Protein AF-A0A9X3L8E5-F1 (afdb_monomer)

Mean predicted aligned error: 10.21 Å

Foldseek 3Di:
DPPQDWDKDKDFDADPVRHTPDIDMDTDRDLAPPCVLVVLVVVLVCCVPPPCVVCVVVVNNVVSVVVNVVSVVQSVVCSVVSDNDPPPDDD

Organism: NCBI:txid126157

Solvent-accessible surface area (backbone atoms only — not comparable to full-atom values): 5632 Å² total; per-residue (Å²): 130,90,72,64,60,77,43,75,54,73,51,74,42,60,48,100,86,68,46,81,76,45,75,52,75,45,75,44,62,50,86,35,96,82,41,56,55,52,51,53,51,44,52,53,50,46,45,66,71,65,41,49,64,56,31,54,76,69,77,34,53,66,62,53,50,53,53,49,53,53,52,54,50,48,47,55,51,27,69,73,67,68,45,83,77,72,73,87,83,85,127

Radius of gyration: 15.52 Å; Cα contacts (8 Å, |Δi|>4): 80; chains: 1; bounding box: 40×32×42 Å

Nearest PDB structures (foldseek):
  8rha-assembly1_A  TM=4.974E-01  e=4.699E+00  Homo sapiens
  7slt-assembly1_C  TM=4.125E-01  e=5.016E+00  Locusta migratoria

Secondary structure (DSSP, 8-state):
---PPPEEEEEEEE-TT--EEEEEEEEE--SSTTSHHHHHHHHHHHIIIIIHHHHHHTT-HHHHHHHHHHHHHHHHHHHHHSS----TT--

pLDDT: mean 74.62, std 13.02, range [37.72, 92.56]

Structure (mmCIF, N/CA/C/O backbone):
data_AF-A0A9X3L8E5-F1
#
_entry.id   AF-A0A9X3L8E5-F1
#
loop_
_atom_site.group_PDB
_atom_site.id
_atom_site.type_symbol
_atom_site.label_atom_id
_atom_site.label_alt_id
_atom_site.label_comp_id
_atom_site.label_asym_id
_atom_site.label_entity_id
_atom_site.label_seq_id
_atom_site.pdbx_PDB_ins_code
_atom_site.Cartn_x
_atom_site.Cartn_y
_atom_site.Cartn_z
_atom_site.occupancy
_atom_site.B_iso_or_equiv
_atom_site.auth_seq_id
_atom_site.auth_comp_id
_atom_site.auth_asym_id
_atom_site.auth_atom_id
_atom_site.pdbx_PDB_model_num
ATOM 1 N N . MET A 1 1 ? 18.925 7.697 -21.624 1.00 39.28 1 MET A N 1
ATOM 2 C CA . MET A 1 1 ? 18.230 7.837 -20.331 1.00 39.28 1 MET A CA 1
ATOM 3 C C . MET A 1 1 ? 16.900 7.145 -20.490 1.00 39.28 1 MET A C 1
ATOM 5 O O . MET A 1 1 ? 16.086 7.636 -21.262 1.00 39.28 1 MET A O 1
ATOM 9 N N . GLU A 1 2 ? 16.717 5.994 -19.854 1.00 50.44 2 GLU A N 1
ATOM 10 C CA . GLU A 1 2 ? 15.382 5.412 -19.733 1.00 50.44 2 GLU A CA 1
ATOM 11 C C . GLU A 1 2 ? 14.591 6.306 -18.785 1.00 50.44 2 GLU A C 1
ATOM 13 O O . GLU A 1 2 ? 14.898 6.438 -17.602 1.00 50.44 2 GLU A O 1
ATOM 18 N N . ILE A 1 3 ? 13.648 7.049 -19.352 1.00 56.00 3 ILE A N 1
ATOM 19 C CA . ILE A 1 3 ? 12.671 7.785 -18.570 1.00 56.00 3 ILE A CA 1
ATOM 20 C C . ILE A 1 3 ? 11.556 6.776 -18.347 1.00 56.00 3 ILE A C 1
ATOM 22 O O . ILE A 1 3 ? 10.715 6.620 -19.231 1.00 56.00 3 ILE A O 1
ATOM 26 N N . ASN A 1 4 ? 11.567 6.071 -17.212 1.00 61.53 4 ASN A N 1
ATOM 27 C CA . ASN A 1 4 ? 10.420 5.240 -16.851 1.00 61.53 4 ASN A CA 1
ATOM 28 C C . ASN A 1 4 ? 9.180 6.148 -16.863 1.00 61.53 4 ASN A C 1
ATOM 30 O O . ASN A 1 4 ? 9.185 7.191 -16.183 1.00 61.53 4 ASN A O 1
ATOM 34 N N . PRO A 1 5 ? 8.173 5.842 -17.699 1.00 78.56 5 PRO A N 1
ATOM 35 C CA . PRO A 1 5 ? 6.988 6.672 -17.809 1.00 78.56 5 PRO A CA 1
ATOM 36 C C . PRO A 1 5 ? 6.281 6.734 -16.454 1.00 78.56 5 PRO A C 1
ATOM 38 O O . PRO A 1 5 ? 6.396 5.833 -15.627 1.00 78.56 5 PRO A O 1
ATOM 41 N N . ILE A 1 6 ? 5.565 7.831 -16.198 1.00 83.62 6 ILE A N 1
ATOM 42 C CA . ILE A 1 6 ? 4.656 7.866 -15.052 1.00 83.62 6 ILE A CA 1
ATOM 43 C C . ILE A 1 6 ? 3.548 6.862 -15.353 1.00 83.62 6 ILE A C 1
ATOM 45 O O . ILE A 1 6 ? 2.810 7.026 -16.324 1.00 83.62 6 ILE A O 1
ATOM 49 N N . GLU A 1 7 ? 3.431 5.848 -14.512 1.00 84.44 7 GLU A N 1
ATOM 50 C CA . GLU A 1 7 ? 2.394 4.838 -14.607 1.00 84.44 7 GLU A CA 1
ATOM 51 C C . GLU A 1 7 ? 1.306 5.082 -13.568 1.00 84.44 7 GLU A C 1
ATOM 53 O O . GLU A 1 7 ? 1.511 5.750 -12.552 1.00 84.44 7 GLU A O 1
ATOM 58 N N . THR A 1 8 ? 0.108 4.585 -13.866 1.00 84.31 8 THR A N 1
ATOM 59 C CA . THR A 1 8 ? -1.065 4.722 -13.002 1.00 84.31 8 THR A CA 1
ATOM 60 C C . THR A 1 8 ? -1.557 3.343 -12.607 1.00 84.31 8 THR A C 1
ATOM 62 O O . THR A 1 8 ? -1.987 2.577 -13.466 1.00 84.31 8 THR A O 1
ATOM 65 N N . PHE A 1 9 ? -1.566 3.058 -11.309 1.00 83.06 9 PHE A N 1
ATOM 66 C CA . PHE A 1 9 ? -2.220 1.878 -10.762 1.00 83.06 9 PHE A CA 1
ATOM 67 C C . PHE A 1 9 ? -3.580 2.278 -10.185 1.00 83.06 9 PHE A C 1
ATOM 69 O O . PHE A 1 9 ? -3.683 3.235 -9.417 1.00 83.06 9 PHE A O 1
ATOM 76 N N . ARG A 1 10 ? -4.633 1.562 -10.585 1.00 85.50 10 ARG A N 1
ATOM 77 C CA . ARG A 1 10 ? -6.004 1.749 -10.094 1.00 85.50 10 ARG A CA 1
ATOM 78 C C . ARG A 1 10 ? -6.421 0.508 -9.327 1.00 85.50 10 ARG A C 1
ATOM 80 O O . ARG A 1 10 ? -6.179 -0.600 -9.799 1.00 85.50 10 ARG A O 1
ATOM 87 N N . PHE A 1 11 ? -7.075 0.701 -8.192 1.00 82.06 11 PHE A N 1
ATOM 88 C CA . PHE A 1 11 ? -7.591 -0.390 -7.376 1.00 82.06 11 PHE A CA 1
ATOM 89 C C . PHE A 1 11 ? -9.032 -0.113 -6.972 1.00 82.06 11 PHE A C 1
ATOM 91 O O . PHE A 1 11 ? -9.417 1.033 -6.736 1.00 82.06 11 PHE A O 1
ATOM 98 N N . ASN A 1 12 ? -9.800 -1.192 -6.874 1.00 86.06 12 ASN A N 1
ATOM 99 C CA . ASN A 1 12 ? -11.165 -1.203 -6.381 1.00 86.06 12 ASN A CA 1
ATOM 100 C C . ASN A 1 12 ? -11.266 -2.289 -5.306 1.00 86.06 12 ASN A C 1
ATOM 102 O O . ASN A 1 12 ? -10.706 -3.372 -5.476 1.00 86.06 12 ASN A O 1
ATOM 106 N N . LEU A 1 13 ? -11.981 -1.997 -4.226 1.00 82.12 13 LEU A N 1
ATOM 107 C CA . LEU A 1 13 ? -12.385 -2.952 -3.205 1.00 82.12 13 LEU A CA 1
ATOM 108 C C . LEU A 1 13 ? -13.900 -3.106 -3.284 1.00 82.12 13 LEU A C 1
ATOM 110 O O . LEU A 1 13 ? -14.633 -2.127 -3.129 1.00 82.12 13 LEU A O 1
ATOM 114 N N . GLU A 1 14 ? -14.351 -4.329 -3.513 1.00 90.00 14 GLU A N 1
ATOM 115 C CA . GLU A 1 14 ? -15.762 -4.701 -3.480 1.00 90.00 14 GLU A CA 1
ATOM 116 C C . GLU A 1 14 ? -16.068 -5.439 -2.167 1.00 90.00 14 GLU A C 1
ATOM 118 O O . GLU A 1 14 ? -15.196 -6.118 -1.622 1.00 90.00 14 GLU A O 1
ATOM 123 N N . ASN A 1 15 ? -17.288 -5.300 -1.640 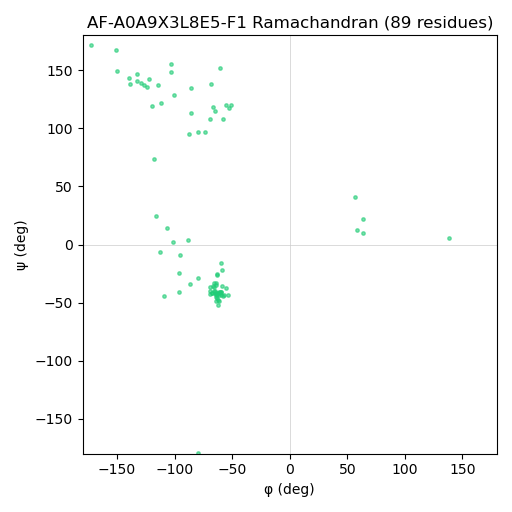1.00 82.94 15 ASN A N 1
ATOM 124 C CA . ASN A 1 15 ? -17.765 -6.121 -0.520 1.00 82.94 15 ASN A CA 1
ATOM 125 C C . ASN A 1 15 ? -18.233 -7.509 -1.001 1.00 82.94 15 ASN A C 1
ATOM 127 O O . ASN A 1 15 ? -18.250 -7.804 -2.196 1.00 82.94 15 ASN A O 1
ATOM 131 N N . ASP A 1 16 ? -18.706 -8.340 -0.069 1.00 92.38 16 ASP A N 1
ATOM 132 C CA . ASP A 1 16 ? -19.251 -9.676 -0.362 1.00 92.38 16 ASP A CA 1
ATOM 133 C C . ASP A 1 16 ? -20.452 -9.655 -1.332 1.00 92.38 16 ASP A C 1
ATOM 135 O O . ASP A 1 16 ? -20.729 -10.645 -2.012 1.00 92.38 16 ASP A O 1
ATOM 139 N N . ASN A 1 17 ? -21.144 -8.516 -1.444 1.00 92.56 17 ASN A N 1
ATOM 140 C CA . ASN A 1 17 ? -22.258 -8.305 -2.370 1.00 92.56 17 ASN A CA 1
ATOM 141 C C . ASN A 1 17 ? -21.811 -7.797 -3.754 1.00 92.56 17 ASN A C 1
ATOM 143 O O . ASN A 1 17 ? -22.666 -7.538 -4.602 1.00 92.56 17 ASN A O 1
ATOM 147 N N . LYS A 1 18 ? -20.498 -7.674 -4.007 1.00 87.12 18 LYS A N 1
ATOM 148 C CA . LYS A 1 18 ? -19.897 -7.069 -5.214 1.00 87.12 18 LYS A CA 1
ATOM 149 C C . LYS A 1 18 ? -20.194 -5.581 -5.392 1.00 87.12 18 LYS A C 1
ATOM 151 O O . LYS A 1 18 ? -20.141 -5.048 -6.500 1.00 87.12 18 LYS A O 1
ATOM 156 N N . GLU A 1 19 ? -20.536 -4.892 -4.313 1.00 89.38 19 GLU A N 1
ATOM 157 C CA . GLU A 1 19 ? -20.706 -3.446 -4.339 1.00 89.38 19 GLU A CA 1
ATOM 158 C C . GLU A 1 19 ? -19.350 -2.786 -4.110 1.00 89.38 19 GLU A C 1
ATOM 160 O O . GLU A 1 19 ? -18.604 -3.174 -3.210 1.00 89.38 19 GLU A O 1
ATOM 165 N N . LEU A 1 20 ? -19.034 -1.773 -4.918 1.00 85.94 20 LEU A N 1
ATOM 166 C CA . LEU A 1 20 ? -17.811 -0.992 -4.775 1.00 85.94 20 LEU A CA 1
ATOM 167 C C . LEU A 1 20 ? -17.827 -0.230 -3.441 1.00 85.94 20 LEU A C 1
ATOM 169 O O . LEU A 1 20 ? -18.635 0.678 -3.254 1.00 85.94 20 LEU A O 1
ATOM 173 N N . VAL A 1 21 ? -16.908 -0.577 -2.540 1.00 83.81 21 VAL A N 1
ATOM 174 C CA . VAL A 1 21 ? -16.740 0.065 -1.225 1.00 83.81 21 VAL A CA 1
ATOM 175 C C . VAL A 1 21 ? -15.658 1.136 -1.277 1.00 83.81 21 VAL A C 1
ATOM 177 O O . VAL A 1 21 ? -15.821 2.212 -0.707 1.00 83.81 21 VAL A O 1
ATOM 180 N N . VAL A 1 22 ? -14.552 0.858 -1.971 1.00 80.88 22 VAL A N 1
ATOM 181 C CA . VAL A 1 22 ? -13.424 1.789 -2.113 1.00 80.88 22 VAL A CA 1
ATOM 182 C C . VAL A 1 22 ? -12.909 1.746 -3.544 1.00 80.88 22 VAL A C 1
ATOM 184 O O . VAL A 1 22 ? -12.750 0.676 -4.119 1.00 80.88 22 VAL A O 1
ATOM 187 N N . SER A 1 23 ? -12.588 2.908 -4.106 1.00 86.12 23 SER A N 1
ATOM 188 C CA . SER A 1 23 ? -11.824 3.022 -5.350 1.00 86.12 23 SER A CA 1
ATOM 189 C C . SER A 1 23 ? -10.714 4.041 -5.177 1.00 86.12 23 SER A C 1
ATOM 191 O O . SER A 1 23 ? -10.944 5.103 -4.594 1.00 86.12 23 SER A O 1
ATOM 193 N N . GLY A 1 24 ? -9.542 3.766 -5.734 1.00 82.00 24 GLY A N 1
ATOM 194 C CA . GLY A 1 24 ? -8.423 4.692 -5.685 1.00 82.00 24 GLY A CA 1
ATOM 195 C C . GLY A 1 24 ? -7.492 4.563 -6.879 1.00 82.00 24 GLY A C 1
ATOM 196 O O . GLY A 1 24 ? -7.550 3.617 -7.668 1.00 82.00 24 GLY A O 1
ATOM 197 N N . GLN A 1 25 ? -6.622 5.559 -7.012 1.00 86.50 25 GLN A N 1
ATOM 198 C CA . GLN A 1 25 ? -5.548 5.548 -7.990 1.00 86.50 25 GLN A CA 1
ATOM 199 C C . GLN A 1 25 ? -4.270 6.118 -7.385 1.00 86.50 25 GLN A C 1
ATOM 201 O O . GLN A 1 25 ? -4.312 7.090 -6.633 1.00 86.50 25 GLN A O 1
ATOM 206 N N . ILE A 1 26 ? -3.137 5.540 -7.767 1.00 82.81 26 ILE A N 1
ATOM 207 C CA . ILE A 1 26 ? -1.807 6.078 -7.495 1.00 82.81 26 ILE A CA 1
ATOM 208 C C . ILE A 1 26 ? -1.079 6.283 -8.819 1.00 82.81 26 ILE A C 1
ATOM 210 O O . ILE A 1 26 ? -1.224 5.492 -9.753 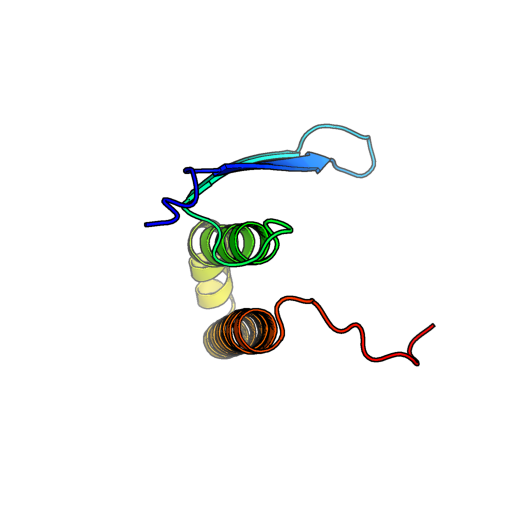1.00 82.81 26 ILE A O 1
ATOM 214 N N . GLN A 1 27 ? -0.308 7.362 -8.899 1.00 84.38 27 GLN A N 1
ATOM 215 C CA . GLN A 1 27 ? 0.535 7.664 -10.046 1.00 84.38 27 GLN A CA 1
ATOM 216 C C . GLN A 1 27 ? 1.970 7.833 -9.583 1.00 84.38 27 GLN A C 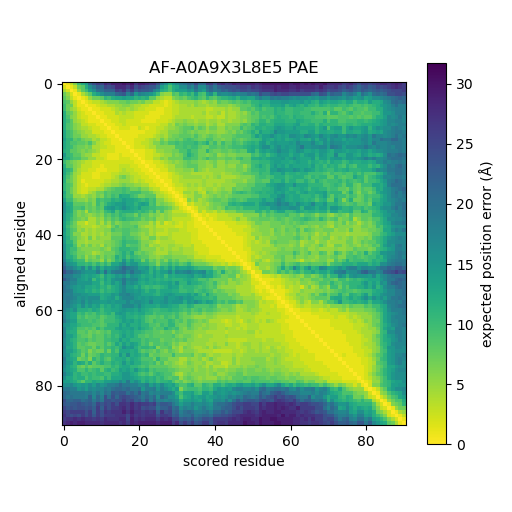1
ATOM 218 O O . GLN A 1 27 ? 2.234 8.506 -8.587 1.00 84.38 27 GLN A O 1
ATOM 223 N N . GLY A 1 28 ? 2.902 7.240 -10.312 1.00 82.75 28 GLY A N 1
ATOM 224 C CA . GLY A 1 28 ? 4.311 7.335 -9.979 1.00 82.75 28 GLY A CA 1
ATOM 225 C C . GLY A 1 28 ? 5.176 6.719 -11.058 1.00 82.75 28 GLY A C 1
ATOM 226 O O . GLY A 1 28 ? 4.681 6.113 -12.001 1.00 82.75 28 GLY A O 1
ATOM 227 N N . LYS A 1 29 ? 6.483 6.904 -10.929 1.00 83.56 29 LYS A N 1
ATOM 228 C CA . LYS A 1 29 ? 7.440 6.204 -11.781 1.00 83.56 29 LYS A CA 1
ATOM 229 C C . LYS A 1 29 ? 7.717 4.856 -11.127 1.00 83.56 29 LYS A C 1
ATOM 231 O O . LYS A 1 29 ? 8.259 4.870 -10.017 1.00 83.56 29 LYS A O 1
ATOM 236 N N . PRO A 1 30 ? 7.313 3.738 -11.741 1.00 75.69 30 PRO A N 1
ATOM 237 C CA . PRO A 1 30 ? 7.644 2.438 -11.206 1.00 75.69 30 PRO A CA 1
ATOM 238 C C . PRO A 1 30 ? 9.143 2.210 -11.337 1.00 75.69 30 PRO A C 1
ATOM 240 O O . PRO A 1 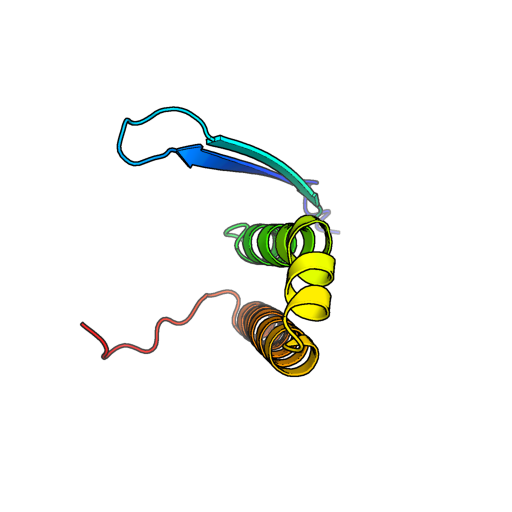30 ? 9.781 2.562 -12.337 1.00 75.69 30 PRO A O 1
ATOM 243 N N . GLU A 1 31 ? 9.698 1.651 -10.276 1.00 74.50 31 GLU A N 1
ATOM 244 C CA . GLU A 1 31 ? 11.084 1.194 -10.252 1.00 74.50 31 GLU A CA 1
ATOM 245 C C . GLU A 1 31 ? 11.177 -0.301 -10.584 1.00 74.50 31 GLU A C 1
ATOM 247 O O . GLU A 1 31 ? 12.278 -0.783 -10.805 1.00 74.50 31 GLU A O 1
ATOM 252 N N . ILE A 1 32 ? 10.036 -1.006 -10.664 1.00 74.12 32 ILE A N 1
ATOM 253 C CA . ILE A 1 32 ? 9.941 -2.446 -10.944 1.00 74.12 32 ILE A CA 1
ATOM 254 C C . ILE A 1 32 ? 8.980 -2.684 -12.132 1.00 74.12 32 ILE A C 1
ATOM 256 O O . ILE A 1 32 ? 7.906 -2.072 -12.159 1.00 74.12 32 ILE A O 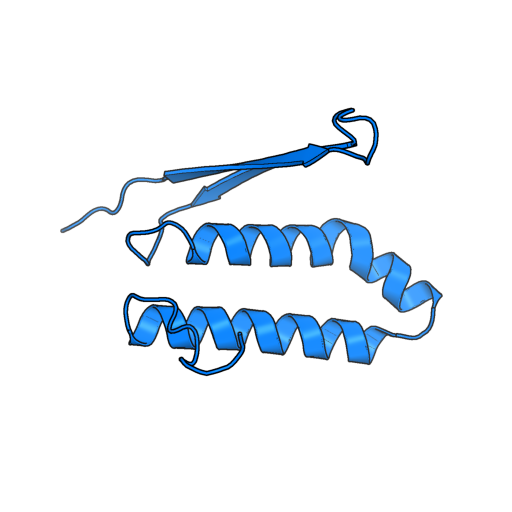1
ATOM 260 N N . PRO A 1 33 ? 9.295 -3.582 -13.093 1.00 66.19 33 PRO A N 1
ATOM 261 C CA . PRO A 1 33 ? 8.525 -3.769 -14.336 1.00 66.19 33 PRO A CA 1
ATOM 262 C C . PRO A 1 33 ? 7.040 -4.168 -14.191 1.00 66.19 33 PRO A C 1
ATOM 264 O O . PRO A 1 33 ? 6.289 -4.071 -15.159 1.00 66.19 33 PRO A O 1
ATOM 267 N N . SER A 1 34 ? 6.597 -4.631 -13.016 1.00 67.19 34 SER A N 1
ATOM 268 C CA . SER A 1 34 ? 5.240 -5.150 -12.754 1.00 67.19 34 SER A CA 1
ATOM 269 C C . SER A 1 34 ? 4.297 -4.175 -12.031 1.00 67.19 34 SER A C 1
ATOM 271 O O . SER A 1 34 ? 3.153 -4.535 -11.724 1.00 67.19 34 SER A O 1
ATOM 273 N N . LEU A 1 35 ? 4.755 -2.951 -11.742 1.00 73.19 35 LEU A N 1
ATOM 274 C CA . LEU A 1 35 ? 4.072 -1.961 -10.892 1.00 73.19 35 LEU A CA 1
ATOM 275 C C . LEU A 1 35 ? 3.892 -2.383 -9.436 1.00 73.19 35 LEU A C 1
ATOM 277 O O . LEU A 1 35 ? 3.162 -1.720 -8.699 1.00 73.19 35 LEU A O 1
ATOM 281 N N . ASP A 1 36 ? 4.511 -3.475 -8.998 1.00 74.19 36 ASP A N 1
ATOM 282 C CA . ASP A 1 36 ? 4.296 -3.968 -7.642 1.00 74.19 36 ASP A CA 1
ATOM 283 C C . ASP A 1 36 ? 4.791 -2.971 -6.587 1.00 74.19 36 ASP A C 1
ATOM 285 O O . ASP A 1 36 ? 4.134 -2.787 -5.564 1.00 74.19 36 ASP A O 1
ATOM 289 N N . ASP A 1 37 ? 5.857 -2.220 -6.874 1.00 73.62 37 ASP A N 1
ATOM 290 C CA . ASP A 1 37 ? 6.295 -1.123 -6.013 1.00 73.62 37 ASP A CA 1
ATOM 291 C C . ASP A 1 37 ? 5.217 -0.033 -5.884 1.00 73.62 37 ASP A C 1
ATOM 293 O O . ASP A 1 37 ? 4.971 0.464 -4.785 1.00 73.62 37 ASP A O 1
ATOM 297 N N . LEU A 1 38 ? 4.523 0.314 -6.975 1.00 80.25 38 LEU A N 1
ATOM 298 C CA . LEU A 1 38 ? 3.392 1.245 -6.945 1.00 80.25 38 LEU A CA 1
ATOM 299 C C . LEU A 1 38 ? 2.193 0.674 -6.177 1.00 80.25 38 LEU A C 1
ATOM 301 O O . LEU A 1 38 ? 1.521 1.434 -5.478 1.00 80.25 38 LEU A O 1
ATOM 305 N N . LYS A 1 39 ? 1.935 -0.638 -6.249 1.00 80.00 39 LYS A N 1
ATOM 306 C CA . LYS A 1 39 ? 0.877 -1.297 -5.462 1.00 80.00 39 LYS A CA 1
ATOM 307 C C . LYS A 1 39 ? 1.169 -1.218 -3.965 1.00 80.00 39 LYS A C 1
ATOM 309 O O . LYS A 1 39 ? 0.307 -0.776 -3.210 1.00 80.00 39 LYS A O 1
ATOM 314 N N . PHE A 1 40 ? 2.384 -1.558 -3.534 1.00 77.94 40 PHE A N 1
ATOM 315 C CA . PHE A 1 40 ? 2.773 -1.439 -2.126 1.00 77.94 40 PHE A CA 1
ATOM 316 C C . PHE A 1 40 ? 2.781 0.018 -1.651 1.00 77.94 40 PHE A C 1
ATOM 318 O O . PHE A 1 40 ? 2.262 0.314 -0.577 1.00 77.94 40 PHE A O 1
ATOM 325 N N . LYS A 1 41 ? 3.257 0.960 -2.479 1.00 80.94 41 LYS A N 1
ATOM 326 C CA . LYS A 1 41 ? 3.149 2.403 -2.195 1.00 80.94 41 LYS A CA 1
ATOM 327 C C . LYS A 1 41 ? 1.686 2.844 -2.024 1.00 80.94 41 LYS A C 1
ATOM 329 O O . LYS A 1 41 ? 1.410 3.689 -1.176 1.00 80.94 41 LYS A O 1
ATOM 334 N N . ALA A 1 42 ? 0.741 2.268 -2.775 1.00 77.94 42 ALA A N 1
ATOM 335 C CA . ALA A 1 42 ? -0.689 2.535 -2.597 1.00 77.94 42 ALA A CA 1
ATOM 336 C C . ALA A 1 42 ? -1.223 2.001 -1.260 1.00 77.94 42 ALA A C 1
ATOM 338 O O . ALA A 1 42 ? -1.979 2.704 -0.592 1.00 77.94 42 ALA A O 1
ATOM 339 N N . ILE A 1 43 ? -0.810 0.798 -0.846 1.00 78.50 43 ILE A N 1
ATOM 340 C CA . ILE A 1 43 ? -1.189 0.209 0.450 1.00 78.50 43 ILE A CA 1
ATOM 341 C C . ILE A 1 43 ? -0.641 1.058 1.606 1.00 78.50 43 ILE A C 1
ATOM 343 O O . ILE A 1 43 ? -1.390 1.410 2.513 1.00 78.50 43 ILE A O 1
ATOM 347 N N . ILE A 1 44 ? 0.629 1.471 1.538 1.00 79.12 44 ILE A N 1
ATOM 348 C CA . ILE A 1 44 ? 1.246 2.367 2.530 1.00 79.12 44 ILE A CA 1
ATOM 349 C C . ILE A 1 44 ? 0.497 3.704 2.604 1.00 79.12 44 ILE A C 1
ATOM 351 O O . ILE A 1 44 ? 0.240 4.216 3.695 1.00 79.12 44 ILE A O 1
ATOM 355 N N . ALA A 1 45 ? 0.131 4.284 1.457 1.00 78.19 45 ALA A N 1
ATOM 356 C CA . ALA A 1 45 ? -0.636 5.527 1.419 1.00 78.19 45 ALA A CA 1
ATOM 357 C C . ALA A 1 45 ? -2.025 5.361 2.058 1.00 78.19 45 ALA A C 1
ATOM 359 O O . ALA A 1 45 ? -2.444 6.221 2.832 1.00 78.19 45 ALA A O 1
ATOM 360 N N . LEU A 1 46 ? -2.710 4.246 1.785 1.00 73.12 46 LEU A N 1
ATOM 361 C CA . LEU A 1 46 ? -4.005 3.919 2.384 1.00 73.12 46 LEU A CA 1
ATOM 362 C C . LEU A 1 46 ? -3.908 3.772 3.905 1.00 73.12 46 LEU A C 1
ATOM 364 O O . LEU A 1 46 ? -4.630 4.476 4.612 1.00 73.12 46 LEU A O 1
ATOM 368 N N . LEU A 1 47 ? -2.976 2.951 4.396 1.00 75.00 47 LEU A N 1
ATOM 369 C CA . LEU A 1 47 ? -2.746 2.733 5.828 1.00 75.00 47 LEU A CA 1
ATOM 370 C C . LEU A 1 47 ? -2.434 4.042 6.562 1.00 75.00 47 LEU A C 1
ATOM 372 O O . LEU A 1 47 ? -3.011 4.327 7.610 1.00 75.00 47 LEU A O 1
ATOM 376 N N . ASN A 1 48 ? -1.586 4.890 5.977 1.00 74.75 48 ASN A N 1
ATOM 377 C CA . ASN A 1 48 ? -1.296 6.208 6.539 1.00 74.75 48 ASN A CA 1
ATOM 378 C C . ASN A 1 48 ? -2.508 7.155 6.536 1.00 74.75 48 ASN A C 1
ATOM 380 O O . ASN A 1 48 ? -2.614 7.991 7.431 1.00 74.75 48 ASN A O 1
ATOM 384 N N . SER A 1 49 ? -3.394 7.059 5.539 1.00 69.69 49 SER A N 1
ATOM 385 C CA . SER A 1 49 ? -4.514 7.994 5.355 1.00 69.69 49 SER A CA 1
ATOM 386 C C . SER A 1 49 ? -5.783 7.646 6.137 1.00 69.69 49 SER A C 1
ATOM 388 O O . SER A 1 49 ? -6.488 8.560 6.557 1.00 69.69 49 SER A O 1
ATOM 390 N N . ILE A 1 50 ? -6.080 6.356 6.317 1.00 65.50 50 ILE A N 1
ATOM 391 C CA . ILE A 1 50 ? -7.330 5.882 6.933 1.00 65.50 50 ILE A CA 1
ATOM 392 C C . ILE A 1 50 ? -7.055 5.288 8.316 1.00 65.50 50 ILE A C 1
ATOM 394 O O . ILE A 1 50 ? -7.753 5.618 9.271 1.00 65.50 50 ILE A O 1
ATOM 398 N N . ASP A 1 51 ? -6.008 4.470 8.451 1.00 64.75 51 ASP A N 1
ATOM 399 C CA . ASP A 1 51 ? -5.881 3.575 9.602 1.00 64.75 51 ASP A CA 1
ATOM 400 C C . ASP A 1 51 ? -5.017 4.123 10.737 1.00 64.75 51 ASP A C 1
ATOM 402 O O . ASP A 1 51 ? -5.249 3.763 11.888 1.00 64.75 51 ASP A O 1
ATOM 406 N N . LYS A 1 52 ? -4.073 5.041 10.487 1.00 68.75 52 LYS A N 1
ATOM 407 C CA . LYS A 1 52 ? -3.206 5.563 11.562 1.00 68.75 52 LYS A CA 1
ATOM 408 C C . LYS A 1 52 ? -4.004 6.106 12.754 1.00 68.75 52 LYS A C 1
ATOM 410 O O . LYS A 1 52 ? -3.671 5.837 13.905 1.00 68.75 52 LYS A O 1
ATOM 415 N N . GLN A 1 53 ? -5.072 6.854 12.485 1.00 69.44 53 GLN A N 1
ATOM 416 C CA . GLN A 1 53 ? -5.904 7.435 13.536 1.00 69.44 53 GLN A CA 1
ATOM 417 C C . GLN A 1 53 ? -6.697 6.357 14.290 1.00 69.44 53 GLN A C 1
ATOM 419 O O . GLN A 1 53 ? -6.736 6.377 15.517 1.00 69.44 53 GLN A O 1
ATOM 424 N N . SER A 1 54 ? -7.221 5.355 13.579 1.00 75.00 54 SER A N 1
ATOM 425 C CA . SER A 1 54 ? -7.903 4.207 14.184 1.00 75.00 54 SER A CA 1
ATOM 426 C C . SER A 1 54 ? -6.970 3.335 15.028 1.00 75.00 54 SER A C 1
ATOM 428 O O . SER A 1 54 ? -7.383 2.864 16.082 1.00 75.00 54 SER A O 1
ATOM 430 N N . PHE A 1 55 ? -5.710 3.150 14.622 1.00 74.94 55 PHE A N 1
ATOM 431 C CA . PHE A 1 55 ? -4.705 2.418 15.402 1.00 74.94 55 PHE A CA 1
ATOM 432 C C . PHE A 1 55 ? -4.290 3.167 16.676 1.00 74.94 55 PHE A C 1
ATOM 434 O O . PHE A 1 55 ? -4.104 2.530 17.714 1.00 74.94 55 PHE A O 1
ATOM 441 N N . ILE A 1 56 ? -4.207 4.502 16.631 1.00 74.81 56 ILE A N 1
ATOM 442 C CA . ILE A 1 56 ? -3.981 5.339 17.821 1.00 74.81 56 ILE A CA 1
ATOM 443 C C . ILE A 1 56 ? -5.158 5.214 18.802 1.00 74.81 56 ILE A C 1
ATOM 445 O O . ILE A 1 56 ? -4.943 5.065 20.002 1.00 74.81 56 ILE A O 1
ATOM 449 N N . GLU A 1 57 ? -6.399 5.228 18.308 1.00 80.81 57 GLU A N 1
ATOM 450 C CA . GLU A 1 57 ? -7.608 5.128 19.143 1.00 80.81 57 GLU A CA 1
ATOM 451 C C . GLU A 1 57 ? -7.727 3.799 19.906 1.00 80.81 57 GLU A C 1
ATOM 453 O O . GLU A 1 57 ? -8.351 3.757 20.967 1.00 80.81 57 GLU A O 1
ATOM 458 N N . VAL A 1 58 ? -7.110 2.725 19.401 1.00 85.31 58 VAL A N 1
ATOM 459 C CA . VAL A 1 58 ? -7.101 1.395 20.039 1.00 85.31 58 VAL A CA 1
ATOM 460 C C . VAL A 1 58 ? -5.755 1.018 20.674 1.00 85.31 58 VAL A C 1
ATOM 462 O O . VAL A 1 58 ? -5.557 -0.152 20.997 1.00 85.31 58 VAL A O 1
ATOM 465 N N . ASP A 1 59 ? -4.848 1.985 20.856 1.00 82.81 59 ASP A N 1
ATOM 466 C CA . ASP A 1 59 ? -3.520 1.819 21.477 1.00 82.81 59 ASP A CA 1
ATOM 467 C C . ASP A 1 59 ? -2.632 0.757 20.790 1.00 82.81 59 ASP A C 1
ATOM 469 O O . ASP A 1 59 ? -1.960 -0.059 21.422 1.00 82.81 59 ASP A O 1
ATOM 473 N N . LYS A 1 60 ? -2.656 0.735 19.451 1.00 84.31 60 LYS A N 1
ATOM 474 C CA . LYS A 1 60 ? -1.906 -0.212 18.605 1.00 84.31 60 LYS A CA 1
ATOM 475 C C . LYS A 1 60 ? -0.862 0.459 17.710 1.00 84.31 60 LYS A C 1
ATOM 477 O O . LYS A 1 60 ? -0.481 -0.102 16.687 1.00 84.31 60 LYS A O 1
ATOM 482 N N . ASP A 1 61 ? -0.369 1.634 18.090 1.00 81.44 61 ASP A N 1
ATOM 483 C CA . ASP A 1 61 ? 0.586 2.416 17.286 1.00 81.44 61 ASP A CA 1
ATOM 484 C C . ASP A 1 61 ? 1.857 1.619 16.921 1.00 81.44 61 ASP A C 1
ATOM 486 O O . ASP A 1 61 ? 2.320 1.670 15.784 1.00 81.44 61 ASP A O 1
ATOM 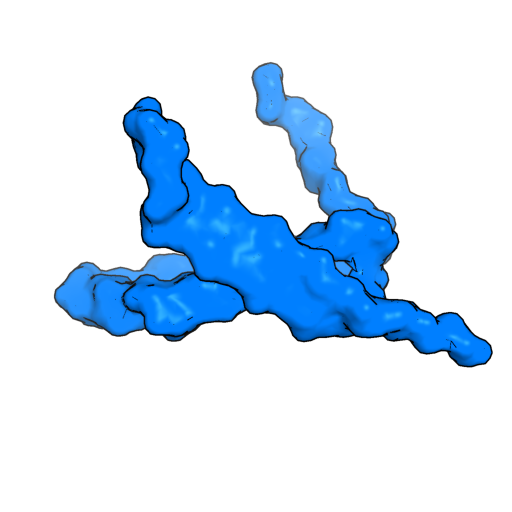490 N N . GLN A 1 62 ? 2.357 0.774 17.832 1.00 82.50 62 GLN A N 1
ATOM 491 C CA . GLN A 1 62 ? 3.499 -0.101 17.541 1.00 82.50 62 GLN A CA 1
ATOM 492 C C . GLN A 1 62 ? 3.183 -1.141 16.457 1.00 82.50 62 GLN A C 1
ATOM 494 O O . GLN A 1 62 ? 3.985 -1.351 15.558 1.00 82.50 62 GLN A O 1
ATOM 499 N N . GLN A 1 63 ? 1.996 -1.755 16.498 1.00 78.88 63 GLN A N 1
ATOM 500 C CA . GLN A 1 63 ? 1.584 -2.731 15.485 1.00 78.88 63 GLN A CA 1
ATOM 501 C C . GLN A 1 63 ? 1.451 -2.072 14.103 1.00 78.88 63 GLN A C 1
ATOM 503 O O . GLN A 1 63 ? 1.761 -2.686 13.086 1.00 78.88 63 GLN A O 1
ATOM 508 N N . PHE A 1 64 ? 1.006 -0.814 14.063 1.00 81.00 64 PHE A N 1
ATOM 509 C CA . PHE A 1 64 ? 0.974 -0.023 12.836 1.00 81.00 64 PHE A CA 1
ATOM 510 C C . PHE A 1 64 ? 2.386 0.234 12.284 1.00 81.00 64 PHE A C 1
ATOM 512 O O . PHE A 1 64 ? 2.612 0.056 11.087 1.00 81.00 64 PHE A O 1
ATOM 519 N N . ALA A 1 65 ? 3.334 0.608 13.150 1.00 81.56 65 ALA A N 1
ATOM 520 C CA . ALA A 1 65 ? 4.733 0.805 12.770 1.00 81.56 65 ALA A CA 1
ATOM 521 C C . ALA A 1 65 ? 5.372 -0.489 12.238 1.00 81.56 65 ALA A C 1
ATOM 523 O O . ALA A 1 65 ? 6.007 -0.459 11.188 1.00 81.56 65 ALA A O 1
ATOM 524 N N . ASP A 1 66 ? 5.126 -1.625 12.895 1.00 82.62 66 ASP A N 1
ATOM 525 C CA . ASP A 1 66 ? 5.650 -2.927 12.471 1.00 82.62 66 ASP A CA 1
ATOM 526 C C . ASP A 1 66 ? 5.150 -3.307 11.062 1.00 82.62 66 ASP A C 1
ATOM 528 O O . ASP A 1 66 ? 5.928 -3.776 10.229 1.00 82.62 66 ASP A O 1
ATOM 532 N N . TYR A 1 67 ? 3.868 -3.057 10.757 1.00 80.81 67 TYR A N 1
ATOM 533 C CA . TYR A 1 67 ? 3.324 -3.297 9.415 1.00 80.81 67 TYR A CA 1
ATOM 534 C C . TYR A 1 67 ? 3.941 -2.386 8.353 1.00 80.81 67 TYR A C 1
ATOM 536 O O . TYR A 1 67 ? 4.199 -2.843 7.237 1.00 80.81 67 TYR A O 1
ATOM 544 N N . LEU A 1 68 ? 4.171 -1.109 8.675 1.00 82.62 68 LEU A N 1
ATOM 545 C CA . LEU A 1 68 ? 4.852 -0.184 7.769 1.00 82.62 68 LEU A CA 1
ATOM 546 C C . LEU A 1 68 ? 6.274 -0.656 7.458 1.00 82.62 68 LEU A C 1
ATOM 548 O O . LEU A 1 68 ? 6.618 -0.768 6.281 1.00 82.62 68 LEU A O 1
ATOM 552 N N . ASP A 1 69 ? 7.047 -1.007 8.485 1.00 83.25 69 ASP A N 1
ATOM 553 C CA . ASP A 1 69 ? 8.418 -1.499 8.332 1.00 83.25 69 ASP A CA 1
ATOM 554 C C . ASP A 1 69 ? 8.473 -2.785 7.486 1.00 83.25 69 ASP A C 1
ATOM 556 O O . ASP A 1 69 ? 9.335 -2.920 6.613 1.00 83.25 69 ASP A O 1
ATOM 560 N N . GLU A 1 70 ? 7.534 -3.720 7.679 1.00 81.38 70 GLU A N 1
ATOM 561 C CA . GLU A 1 70 ? 7.466 -4.959 6.892 1.00 81.38 70 GLU A CA 1
ATOM 562 C C . GLU A 1 70 ? 7.186 -4.685 5.404 1.00 81.38 70 GLU A C 1
ATOM 564 O O . GLU A 1 70 ? 7.835 -5.264 4.522 1.00 81.38 70 GLU A O 1
ATOM 569 N N . MET A 1 71 ? 6.260 -3.771 5.096 1.00 81.00 71 MET A N 1
ATOM 570 C CA . MET A 1 71 ? 5.960 -3.402 3.708 1.00 81.00 71 MET A CA 1
ATOM 571 C C . MET A 1 71 ? 7.111 -2.636 3.055 1.00 81.00 71 MET A C 1
ATOM 573 O O . MET A 1 71 ? 7.450 -2.918 1.905 1.00 81.00 71 MET A O 1
ATOM 577 N N . GLU A 1 72 ? 7.734 -1.689 3.760 1.00 81.88 72 GLU A N 1
ATOM 578 C CA . GLU A 1 72 ? 8.891 -0.949 3.248 1.00 81.88 72 GLU A CA 1
ATOM 579 C C . GLU A 1 72 ? 10.088 -1.876 3.000 1.00 81.88 72 GLU A C 1
ATOM 581 O O . GLU A 1 72 ? 10.721 -1.798 1.941 1.00 81.88 72 GLU A O 1
ATOM 586 N N . GLY A 1 73 ? 10.349 -2.808 3.921 1.00 81.56 73 GLY A N 1
ATOM 587 C CA . GLY A 1 73 ? 11.363 -3.848 3.758 1.00 81.56 73 GLY A CA 1
ATOM 588 C C . GLY A 1 73 ? 11.083 -4.753 2.557 1.00 81.56 73 GLY A C 1
ATOM 589 O O . GLY A 1 73 ? 11.989 -5.047 1.777 1.00 81.56 73 GLY A O 1
ATOM 590 N N . THR A 1 74 ? 9.818 -5.122 2.346 1.00 78.12 74 THR A N 1
ATOM 591 C CA . THR A 1 74 ? 9.394 -5.909 1.180 1.00 78.12 74 THR A CA 1
ATOM 592 C C . THR A 1 74 ? 9.656 -5.158 -0.127 1.00 78.12 74 THR A C 1
ATOM 594 O O . THR A 1 74 ? 10.278 -5.716 -1.028 1.00 78.12 74 THR A O 1
ATOM 597 N N . ILE A 1 75 ? 9.283 -3.875 -0.228 1.00 79.00 75 ILE A N 1
ATOM 598 C CA . ILE A 1 75 ? 9.591 -3.048 -1.411 1.00 79.00 75 ILE A CA 1
ATOM 599 C C . ILE A 1 75 ? 11.105 -2.992 -1.657 1.00 79.00 75 ILE A C 1
ATOM 601 O O . ILE A 1 75 ? 11.546 -3.095 -2.802 1.00 79.00 75 ILE A O 1
ATOM 605 N N . ALA A 1 76 ? 11.904 -2.804 -0.604 1.00 79.44 76 ALA A N 1
ATOM 606 C CA . ALA A 1 76 ? 13.357 -2.710 -0.718 1.00 79.44 76 ALA A CA 1
ATOM 607 C C . ALA A 1 76 ? 13.981 -4.007 -1.262 1.00 79.44 76 ALA A C 1
ATOM 609 O O . ALA A 1 76 ? 14.843 -3.947 -2.140 1.00 79.44 76 ALA A O 1
ATOM 610 N N . GLU A 1 77 ? 13.515 -5.167 -0.798 1.00 75.31 77 GLU A N 1
ATOM 611 C CA . GLU A 1 77 ? 13.955 -6.464 -1.321 1.00 75.31 77 GLU A CA 1
ATOM 612 C C . GLU A 1 77 ? 13.487 -6.680 -2.768 1.00 75.31 77 GLU A C 1
ATOM 614 O O . GLU A 1 77 ? 14.287 -7.080 -3.609 1.00 75.31 77 GLU A O 1
ATOM 619 N N . MET A 1 78 ? 12.250 -6.322 -3.120 1.00 72.94 78 MET A N 1
ATOM 620 C CA . MET A 1 78 ? 11.773 -6.428 -4.507 1.00 72.94 78 MET A CA 1
ATOM 621 C C . MET A 1 78 ? 12.604 -5.583 -5.479 1.00 72.94 78 MET A C 1
ATOM 623 O O . MET A 1 78 ? 12.946 -6.049 -6.561 1.00 72.94 78 MET A O 1
ATOM 627 N N . LYS A 1 79 ? 12.990 -4.363 -5.083 1.00 73.00 79 LYS A N 1
ATOM 628 C CA . LYS A 1 79 ? 13.877 -3.495 -5.881 1.00 73.00 79 LYS A CA 1
ATOM 629 C C . LYS A 1 79 ? 15.269 -4.090 -6.095 1.00 73.00 79 LYS A C 1
ATOM 631 O O . LYS A 1 79 ? 15.953 -3.728 -7.045 1.00 73.00 79 LYS A O 1
ATOM 636 N N . LYS A 1 80 ? 15.726 -4.951 -5.187 1.00 75.38 80 LYS A N 1
ATOM 637 C CA . LYS A 1 80 ? 17.045 -5.587 -5.259 1.00 75.38 80 LYS A CA 1
ATOM 638 C C . LYS A 1 80 ? 17.065 -6.771 -6.226 1.00 75.38 80 LYS A C 1
ATOM 640 O O . LYS A 1 80 ? 18.126 -7.070 -6.773 1.00 75.38 80 LYS A O 1
ATOM 645 N N . TYR A 1 81 ? 15.925 -7.435 -6.410 1.00 69.62 81 TYR A N 1
ATOM 646 C CA . TYR A 1 81 ? 15.813 -8.652 -7.216 1.00 69.62 81 TYR A CA 1
ATOM 647 C C . TYR A 1 81 ? 14.990 -8.479 -8.501 1.00 69.62 81 TYR A C 1
ATOM 649 O O . TYR A 1 81 ? 14.983 -9.400 -9.302 1.00 69.62 81 TYR A O 1
ATOM 657 N N . ASP A 1 82 ? 14.349 -7.325 -8.725 1.00 61.53 8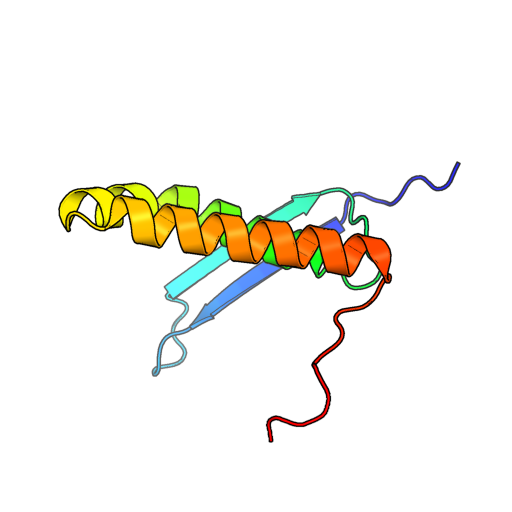2 ASP A N 1
ATOM 658 C CA . ASP A 1 82 ? 13.429 -7.043 -9.848 1.00 61.53 82 ASP A CA 1
ATOM 659 C C . ASP A 1 82 ? 12.202 -7.983 -9.931 1.00 61.53 82 ASP A C 1
ATOM 661 O O . ASP A 1 82 ? 11.453 -7.968 -10.909 1.00 61.53 82 ASP A O 1
ATOM 665 N N . GLU A 1 83 ? 11.940 -8.768 -8.881 1.00 56.38 83 GLU A N 1
ATOM 666 C CA . GLU A 1 83 ? 10.820 -9.708 -8.787 1.00 56.38 83 GLU A CA 1
ATOM 667 C C . GLU A 1 83 ? 10.341 -9.897 -7.339 1.00 56.38 83 GLU A C 1
ATOM 669 O O . GLU A 1 83 ? 11.108 -9.826 -6.376 1.00 56.38 83 GLU A O 1
ATOM 674 N N . PHE A 1 84 ? 9.041 -10.171 -7.187 1.00 56.00 84 PHE A N 1
ATOM 675 C CA . PHE A 1 84 ? 8.459 -10.653 -5.937 1.00 56.00 84 PHE A CA 1
ATOM 676 C C . PHE A 1 84 ? 8.737 -12.154 -5.827 1.00 56.00 84 PHE A C 1
ATOM 678 O O . PHE A 1 84 ? 8.021 -12.967 -6.413 1.00 56.00 84 PHE A O 1
ATOM 685 N N . GLN A 1 85 ? 9.782 -12.548 -5.099 1.00 50.28 85 GLN A N 1
ATOM 686 C CA . GLN A 1 85 ? 9.979 -13.963 -4.799 1.00 50.28 85 GLN A CA 1
ATOM 687 C C . GLN A 1 85 ? 8.948 -14.392 -3.753 1.00 50.28 85 GLN A C 1
ATOM 689 O O . GLN A 1 85 ? 9.147 -14.229 -2.548 1.00 50.28 85 GLN A O 1
ATOM 694 N N . CYS A 1 86 ? 7.837 -14.977 -4.207 1.00 42.97 86 CYS A N 1
ATOM 695 C CA . CYS A 1 86 ? 7.126 -15.937 -3.375 1.00 42.97 86 CYS A CA 1
ATOM 696 C C . CYS A 1 86 ? 8.172 -16.953 -2.899 1.00 42.97 86 CYS A C 1
ATOM 698 O O . CYS A 1 86 ? 8.814 -17.599 -3.725 1.00 42.97 86 CYS A O 1
ATOM 700 N N . ARG A 1 87 ? 8.382 -17.094 -1.584 1.00 41.53 87 ARG A N 1
ATOM 701 C CA . ARG A 1 87 ? 9.098 -18.268 -1.0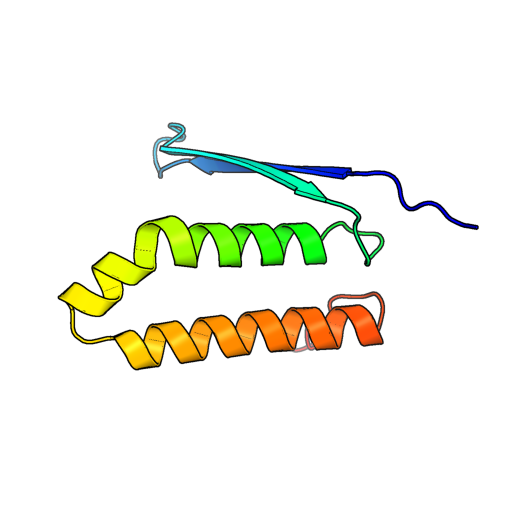75 1.00 41.53 87 ARG A CA 1
ATOM 702 C C . ARG A 1 87 ? 8.316 -19.489 -1.548 1.00 41.53 87 ARG A C 1
ATOM 704 O O . ARG A 1 87 ? 7.224 -19.742 -1.042 1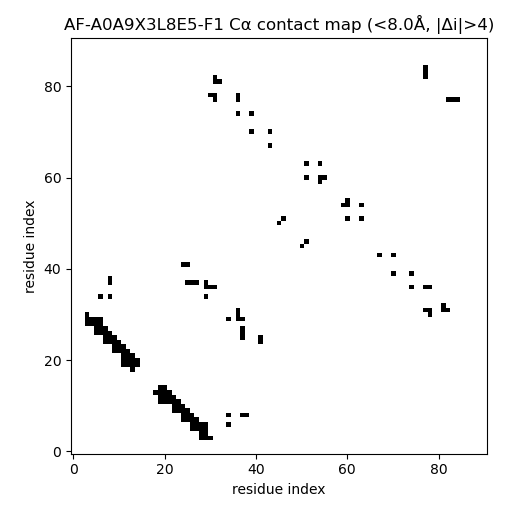.00 41.53 87 ARG A O 1
ATOM 711 N N . ASP A 1 88 ? 8.866 -20.216 -2.512 1.00 37.72 88 ASP A N 1
ATOM 712 C CA . ASP A 1 88 ? 8.345 -21.516 -2.912 1.00 37.72 88 ASP A CA 1
ATOM 713 C C . ASP A 1 88 ? 8.225 -22.401 -1.660 1.00 37.72 88 ASP A C 1
ATOM 715 O O . ASP A 1 88 ? 9.224 -22.680 -0.991 1.00 37.72 88 ASP A O 1
ATOM 719 N N . GLY A 1 89 ? 6.998 -22.812 -1.313 1.00 38.47 89 GLY A N 1
ATOM 720 C CA . GLY A 1 89 ? 6.764 -23.796 -0.247 1.00 38.47 89 GLY A CA 1
ATOM 721 C C . GLY A 1 89 ? 5.610 -23.554 0.732 1.00 38.47 89 GLY A C 1
ATOM 722 O O . GLY A 1 89 ? 5.486 -24.332 1.674 1.00 38.47 89 GLY A O 1
ATOM 723 N N . LEU A 1 90 ? 4.759 -22.539 0.552 1.00 38.69 90 LEU A N 1
ATOM 724 C CA . LEU A 1 90 ? 3.520 -22.383 1.335 1.00 38.69 90 LEU A CA 1
ATOM 725 C C . LEU A 1 90 ? 2.283 -22.443 0.423 1.00 38.69 90 LEU A C 1
ATOM 727 O O . LEU A 1 90 ? 1.640 -21.431 0.158 1.00 38.69 90 LEU A O 1
ATOM 731 N N . THR A 1 91 ? 1.968 -23.649 -0.052 1.00 42.59 91 THR A N 1
ATOM 732 C CA . THR A 1 91 ? 0.646 -24.047 -0.574 1.00 42.59 91 THR A CA 1
ATOM 733 C C . THR A 1 91 ? 0.281 -25.408 -0.018 1.00 42.59 91 THR A C 1
ATOM 735 O O . THR A 1 91 ? 1.177 -26.283 -0.070 1.00 42.59 91 THR A O 1
#

Sequence (91 aa):
MEINPIETFRFNLENDNKELVVSGQIQGKPEIPSLDDLKFKAIIALLNSIDKQSFIEVDKDQQFADYLDEMEGTIAEMKKYDEFQCRDGLT